Protein AF-A0A914WJX0-F1 (afdb_monomer)

Mean predicted aligned error: 14.09 Å

Sequence (145 aa):
MCEKFSFMLVVCVDRLLGIRSPLYSRKEWTKRKSCSLFLGIVVGTGLLTAFHHVSYHCFYWDICNGTQIHSKCFHVAADTWRKNEINPTPEWLRNYVRMGTTFHSLFGIFFPTIALIALNVALVRELKKRSNEPLLASEAPLHHK

Radius of gyration: 26.27 Å; Cα contacts (8 Å, |Δi|>4): 75; chains: 1; bounding box: 68×32×91 Å

Structure (mmCIF, N/CA/C/O backbone):
data_AF-A0A914WJX0-F1
#
_entry.id   AF-A0A914WJX0-F1
#
loop_
_atom_site.group_PDB
_atom_site.id
_atom_site.type_symbol
_atom_site.label_atom_id
_atom_site.label_alt_id
_atom_site.label_comp_id
_atom_site.label_asym_id
_atom_site.label_entity_id
_atom_site.label_seq_id
_atom_site.pdbx_PDB_ins_code
_atom_site.Cartn_x
_atom_site.Cartn_y
_atom_site.Cartn_z
_atom_site.occupancy
_atom_site.B_iso_or_equiv
_atom_site.auth_seq_id
_atom_site.auth_comp_id
_atom_site.auth_asym_id
_atom_site.auth_atom_id
_atom_site.pdbx_PDB_model_num
ATOM 1 N N . MET A 1 1 ? 9.143 -18.992 -2.059 1.00 45.03 1 MET A N 1
ATOM 2 C CA . MET A 1 1 ? 8.039 -18.008 -2.190 1.00 45.03 1 MET A CA 1
ATOM 3 C C . MET A 1 1 ? 6.784 -18.445 -1.417 1.00 45.03 1 MET A C 1
ATOM 5 O O . MET A 1 1 ? 6.251 -17.619 -0.691 1.00 45.03 1 MET A O 1
ATOM 9 N N . CYS A 1 2 ? 6.354 -19.719 -1.489 1.00 47.12 2 CYS A N 1
ATOM 10 C CA . CYS A 1 2 ? 5.175 -20.243 -0.764 1.00 47.12 2 CYS A CA 1
ATOM 11 C C . CYS A 1 2 ? 5.227 -20.129 0.770 1.00 47.12 2 CYS A C 1
ATOM 13 O O . CYS A 1 2 ? 4.210 -19.826 1.381 1.00 47.12 2 CYS A O 1
ATOM 15 N N . GLU A 1 3 ? 6.387 -20.321 1.403 1.00 53.09 3 GLU A N 1
ATOM 16 C CA . GLU A 1 3 ? 6.468 -20.357 2.875 1.00 53.09 3 GLU A CA 1
ATOM 17 C C . GLU A 1 3 ? 6.128 -19.007 3.535 1.00 53.09 3 GLU A C 1
ATOM 19 O O . GLU A 1 3 ? 5.399 -18.945 4.523 1.00 53.09 3 GLU A O 1
ATOM 24 N N . LYS A 1 4 ? 6.558 -17.896 2.920 1.00 52.06 4 LYS A N 1
ATOM 25 C CA . LYS A 1 4 ? 6.223 -16.538 3.385 1.00 52.06 4 LYS A CA 1
ATOM 26 C C . LYS A 1 4 ? 4.755 -16.181 3.146 1.00 52.06 4 LYS A C 1
ATOM 28 O O . LYS A 1 4 ? 4.189 -15.397 3.901 1.00 52.06 4 LYS A O 1
ATOM 33 N N . PHE A 1 5 ? 4.134 -16.765 2.120 1.00 56.78 5 PHE A N 1
ATOM 34 C CA . PHE A 1 5 ? 2.732 -16.519 1.793 1.00 56.78 5 PHE A CA 1
ATOM 35 C C . PHE A 1 5 ? 1.79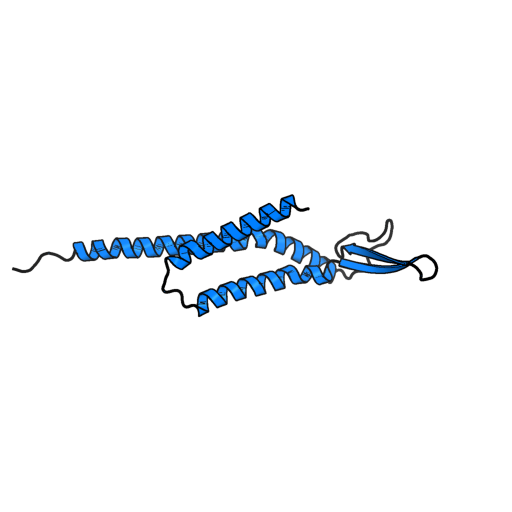4 -17.123 2.848 1.00 56.78 5 PHE A C 1
ATOM 37 O O . PHE A 1 5 ? 0.879 -16.442 3.303 1.00 56.78 5 PHE A O 1
ATOM 44 N N . SER A 1 6 ? 2.074 -18.343 3.321 1.00 62.16 6 SER A N 1
ATOM 45 C CA . SER A 1 6 ? 1.288 -18.989 4.384 1.00 62.16 6 SER A CA 1
ATOM 46 C C . SER A 1 6 ? 1.318 -18.200 5.693 1.00 62.16 6 SER A C 1
ATOM 48 O O . SER A 1 6 ? 0.281 -18.023 6.327 1.00 62.16 6 SER A O 1
ATOM 50 N N . PHE A 1 7 ? 2.481 -17.662 6.073 1.00 66.06 7 PHE A N 1
ATOM 51 C CA . PHE A 1 7 ? 2.608 -16.869 7.297 1.00 66.06 7 PHE A CA 1
ATOM 52 C C . PHE A 1 7 ? 1.821 -15.555 7.210 1.00 66.06 7 PHE A C 1
ATOM 54 O O . PHE A 1 7 ? 1.099 -15.198 8.137 1.00 66.06 7 PHE A O 1
ATOM 61 N N . MET A 1 8 ? 1.891 -14.869 6.065 1.00 64.88 8 MET A N 1
ATOM 62 C CA . MET A 1 8 ? 1.106 -13.657 5.822 1.00 64.88 8 MET A CA 1
ATOM 63 C C . MET A 1 8 ? -0.399 -13.936 5.856 1.00 64.88 8 MET A C 1
ATOM 65 O O . MET A 1 8 ? -1.139 -13.172 6.468 1.00 64.88 8 MET A O 1
ATOM 69 N N . LEU A 1 9 ? -0.861 -15.041 5.260 1.00 67.69 9 LEU A N 1
ATOM 70 C CA . LEU A 1 9 ? -2.272 -15.430 5.314 1.00 67.69 9 LEU A CA 1
ATOM 71 C C . LEU A 1 9 ? -2.733 -15.726 6.740 1.00 67.69 9 LEU A C 1
ATOM 73 O O . LEU A 1 9 ? -3.793 -15.250 7.134 1.00 67.69 9 LEU A O 1
ATOM 77 N N . VAL A 1 10 ? -1.935 -16.455 7.521 1.00 73.12 10 VAL A N 1
ATOM 78 C CA . VAL A 1 10 ? -2.249 -16.744 8.925 1.00 73.12 10 VAL A CA 1
ATOM 79 C C . VAL A 1 10 ? -2.320 -15.457 9.740 1.00 73.12 10 VAL A C 1
ATOM 81 O O . VAL A 1 10 ? -3.292 -15.267 10.460 1.00 73.12 10 VAL A O 1
ATOM 84 N N . VAL A 1 11 ? -1.377 -14.527 9.568 1.00 69.50 11 VAL A N 1
ATOM 85 C CA . VAL A 1 11 ? -1.423 -13.218 10.239 1.00 69.50 11 VAL A CA 1
ATOM 86 C C . VAL A 1 11 ? -2.651 -12.418 9.797 1.00 69.50 11 VAL A C 1
ATOM 88 O O . VAL A 1 11 ? -3.343 -11.851 10.635 1.00 69.50 11 VAL A O 1
ATOM 91 N N . CYS A 1 12 ? -2.982 -12.390 8.507 1.00 66.12 12 CYS A N 1
ATOM 92 C CA . CYS A 1 12 ? -4.174 -11.700 8.010 1.00 66.12 12 CYS A CA 1
ATOM 93 C C . CYS A 1 12 ? -5.472 -12.309 8.562 1.00 66.12 12 CYS A C 1
ATOM 95 O O . CYS A 1 12 ? -6.381 -11.567 8.930 1.00 66.12 12 CYS A O 1
ATOM 97 N N . VAL A 1 13 ? -5.559 -13.640 8.648 1.00 66.88 13 VAL A N 1
ATOM 98 C CA . VAL A 1 13 ? -6.709 -14.359 9.214 1.00 66.88 13 VAL A CA 1
ATOM 99 C C . VAL A 1 13 ? -6.795 -14.138 10.720 1.00 66.88 13 VAL A C 1
ATOM 101 O O . VAL A 1 13 ? -7.876 -13.829 11.203 1.00 66.88 13 VAL A O 1
ATOM 104 N N . ASP A 1 14 ? -5.684 -14.206 11.449 1.00 67.31 14 ASP A N 1
ATOM 105 C CA . ASP A 1 14 ? -5.622 -13.935 12.888 1.00 67.31 14 ASP A CA 1
ATOM 106 C C . ASP A 1 14 ? -6.089 -12.508 13.203 1.00 67.31 14 ASP A C 1
ATOM 108 O O . ASP A 1 14 ? -6.977 -12.299 14.029 1.00 67.31 14 ASP A O 1
ATOM 112 N N . ARG A 1 15 ? -5.612 -11.516 12.439 1.00 69.94 15 ARG A N 1
ATOM 113 C CA . ARG A 1 15 ? -6.063 -10.122 12.566 1.00 69.94 15 ARG A CA 1
ATOM 114 C C . ARG A 1 15 ? -7.527 -9.951 12.152 1.00 69.94 15 ARG A C 1
ATOM 116 O O . ARG A 1 15 ? -8.249 -9.203 12.806 1.00 69.94 15 ARG A O 1
ATOM 123 N N . LEU A 1 16 ? -8.004 -10.650 11.118 1.00 63.84 16 LEU A N 1
ATOM 124 C CA . LEU A 1 16 ? -9.410 -10.620 10.693 1.00 63.84 16 LEU A CA 1
ATOM 125 C C . LEU A 1 16 ? -10.341 -11.260 11.735 1.00 63.84 16 LEU A C 1
ATOM 127 O O . LEU A 1 16 ? -11.420 -10.729 12.002 1.00 63.84 16 LEU A O 1
ATOM 131 N N . LEU A 1 17 ? -9.928 -12.374 12.341 1.00 65.62 17 LEU A N 1
ATOM 132 C CA . LEU A 1 17 ? -10.629 -13.049 13.432 1.00 65.62 17 LEU A CA 1
ATOM 133 C C . LEU A 1 17 ? -10.595 -12.202 14.709 1.00 65.62 17 LEU A C 1
ATOM 135 O O . LEU A 1 17 ? -11.626 -12.058 15.361 1.00 65.62 17 LEU A O 1
ATOM 139 N N . GLY A 1 18 ? -9.467 -11.555 15.005 1.00 64.69 18 GLY A N 1
ATOM 140 C CA . GLY A 1 18 ? -9.311 -10.592 16.093 1.00 64.69 18 GLY A CA 1
ATOM 141 C C . GLY A 1 18 ? -10.142 -9.319 15.913 1.00 64.69 18 GLY A C 1
ATOM 142 O O . GLY A 1 18 ? -10.568 -8.735 16.901 1.00 64.69 18 GLY A O 1
ATOM 143 N N . ILE A 1 19 ? -10.442 -8.905 14.677 1.00 62.44 19 ILE A N 1
ATOM 144 C CA . ILE A 1 19 ? -11.417 -7.841 14.386 1.00 62.44 19 ILE A CA 1
ATOM 145 C C . ILE A 1 19 ? -12.852 -8.377 14.510 1.00 62.44 19 ILE A C 1
ATOM 147 O O . ILE A 1 19 ? -13.708 -7.705 15.077 1.00 62.44 19 ILE A O 1
ATOM 151 N N . ARG A 1 20 ? -13.151 -9.587 14.018 1.00 61.47 20 ARG A N 1
ATOM 152 C CA . ARG A 1 20 ? -14.512 -10.158 14.059 1.00 61.47 20 ARG A CA 1
ATOM 153 C C . ARG A 1 20 ? -14.974 -10.553 15.466 1.00 61.47 20 ARG A C 1
ATOM 155 O O . ARG A 1 20 ? -16.135 -10.324 15.787 1.00 61.47 20 ARG A O 1
ATOM 162 N N . SER A 1 21 ? -14.092 -11.099 16.298 1.00 57.53 21 SER A N 1
ATOM 163 C CA . SER A 1 21 ? -14.406 -11.614 17.640 1.00 57.53 21 SER A CA 1
ATOM 164 C C . SER A 1 21 ? -14.966 -10.550 18.618 1.00 57.53 21 SER A C 1
ATOM 166 O O . SER A 1 21 ? -16.046 -10.770 19.171 1.00 57.53 21 SER A O 1
ATOM 168 N N . PRO A 1 22 ? -14.371 -9.346 18.779 1.00 57.38 22 PRO A N 1
ATOM 169 C CA . PRO A 1 22 ? -14.929 -8.294 19.637 1.00 57.38 22 PRO A CA 1
ATOM 170 C C . PRO A 1 22 ? -16.118 -7.559 18.995 1.00 57.38 22 PRO A C 1
ATOM 172 O O . PRO A 1 22 ? -16.975 -7.033 19.704 1.00 57.38 22 PRO A O 1
ATOM 175 N N . LEU A 1 23 ? -16.207 -7.527 17.658 1.00 55.22 23 LEU A N 1
ATOM 176 C CA . LEU A 1 23 ? -17.327 -6.907 16.941 1.00 55.22 23 LEU A CA 1
ATOM 177 C C . LEU A 1 23 ? -18.600 -7.753 16.978 1.00 55.22 23 LEU A C 1
ATOM 179 O O . LEU A 1 23 ? -19.692 -7.194 16.992 1.00 55.22 23 LEU A O 1
ATOM 183 N N . TYR A 1 24 ? -18.472 -9.080 17.039 1.00 54.88 24 TYR A N 1
ATOM 184 C CA . TYR A 1 24 ? -19.607 -9.990 17.188 1.00 54.88 24 TYR A CA 1
ATOM 185 C C . TYR A 1 24 ? -20.297 -9.835 18.553 1.00 54.88 24 TYR A C 1
ATOM 187 O O . TYR A 1 24 ? -21.523 -9.857 18.633 1.00 54.88 24 TYR A O 1
ATOM 195 N N . SER A 1 25 ? -19.520 -9.589 19.616 1.00 50.06 25 SER A N 1
ATOM 196 C CA . SER A 1 25 ? -20.051 -9.254 20.947 1.00 50.06 25 SER A CA 1
ATOM 197 C C . SER A 1 25 ? -20.728 -7.870 20.973 1.00 50.06 25 SER A C 1
ATOM 199 O O . SER A 1 25 ? -21.713 -7.646 21.677 1.00 50.06 25 SER A O 1
ATOM 201 N N . ARG A 1 26 ? -20.278 -6.939 20.119 1.00 58.12 26 ARG A N 1
ATOM 202 C CA . ARG A 1 26 ? -20.842 -5.590 19.956 1.00 58.12 26 ARG A CA 1
ATOM 203 C C . ARG A 1 26 ? -21.977 -5.573 18.923 1.00 58.12 26 ARG A C 1
ATOM 205 O O . ARG A 1 26 ? -21.911 -4.874 17.913 1.00 58.12 26 ARG A O 1
ATOM 212 N N . LYS A 1 27 ? -23.045 -6.326 19.200 1.00 52.84 27 LYS A N 1
ATOM 213 C CA . LYS A 1 27 ? -24.238 -6.546 18.351 1.00 52.84 27 LYS A CA 1
ATOM 214 C C . LYS A 1 27 ? -25.008 -5.271 17.918 1.00 52.84 27 LYS A C 1
ATOM 216 O O . LYS A 1 27 ? -25.954 -5.375 17.146 1.00 52.84 27 LYS A O 1
ATOM 221 N N . GLU A 1 28 ? -24.578 -4.072 18.327 1.00 56.03 28 GLU A N 1
ATOM 222 C CA . GLU A 1 28 ? -25.140 -2.772 17.909 1.00 56.03 28 GLU A CA 1
ATOM 223 C C . GLU A 1 28 ? -24.255 -1.957 16.946 1.00 56.03 28 GLU A C 1
ATOM 225 O O . GLU A 1 28 ? -24.553 -0.799 16.645 1.00 56.03 28 GLU A O 1
ATOM 230 N N . TRP A 1 29 ? -23.161 -2.513 16.411 1.00 55.91 29 TRP A N 1
ATOM 231 C CA . TRP A 1 29 ? -22.414 -1.798 15.375 1.00 55.91 29 TRP A CA 1
ATOM 232 C C . TRP A 1 29 ? -23.175 -1.833 14.048 1.00 55.91 29 TRP A C 1
ATOM 234 O O . TRP A 1 29 ? -23.273 -2.866 13.387 1.00 55.91 29 TRP A O 1
ATOM 244 N N . THR A 1 30 ? -23.743 -0.687 13.657 1.00 62.94 30 THR A N 1
ATOM 245 C CA . THR A 1 30 ? -24.527 -0.545 12.426 1.00 62.94 30 THR A CA 1
ATOM 246 C C . THR A 1 30 ? -23.749 -1.131 11.249 1.00 62.94 30 THR A C 1
ATOM 248 O O . THR A 1 30 ? -22.599 -0.747 11.022 1.00 62.94 30 THR A O 1
ATOM 251 N N . LYS A 1 31 ? -24.377 -2.011 10.453 1.00 66.81 31 LYS A N 1
ATOM 252 C CA . LYS A 1 31 ? -23.772 -2.635 9.255 1.00 66.81 31 LYS A CA 1
ATOM 253 C C . LYS A 1 31 ? -23.024 -1.621 8.373 1.00 66.81 31 LYS A C 1
ATOM 255 O O . LYS A 1 31 ? -21.970 -1.930 7.828 1.00 66.81 31 LYS A O 1
ATOM 260 N N . ARG A 1 32 ? -23.517 -0.377 8.320 1.00 66.88 32 ARG A N 1
ATOM 261 C CA . ARG A 1 32 ? -22.904 0.767 7.627 1.00 66.88 32 ARG A CA 1
ATOM 262 C C . ARG A 1 32 ? -21.505 1.142 8.139 1.00 66.88 32 ARG A C 1
ATOM 264 O O . ARG A 1 32 ? -20.640 1.449 7.331 1.00 66.88 32 ARG A O 1
ATOM 271 N N . LYS A 1 33 ? -21.257 1.109 9.452 1.00 68.00 33 LYS A N 1
ATOM 272 C CA . LYS A 1 33 ? -19.950 1.439 10.054 1.00 68.00 33 LYS A CA 1
ATOM 273 C C . LYS A 1 33 ? -18.931 0.328 9.821 1.00 68.00 33 LYS A C 1
ATOM 275 O O . LYS A 1 33 ? -17.798 0.618 9.455 1.00 68.00 33 LYS A O 1
ATOM 280 N N . SER A 1 34 ? -19.356 -0.928 9.944 1.00 69.88 34 SER A N 1
ATOM 281 C CA . SER A 1 34 ? -18.509 -2.079 9.617 1.00 69.88 34 SER A CA 1
ATOM 282 C C . SER A 1 34 ? -18.151 -2.099 8.127 1.00 69.88 34 SER A C 1
ATOM 284 O O . SER A 1 34 ? -16.976 -2.170 7.782 1.00 69.88 34 SER A O 1
ATOM 286 N N . CYS A 1 35 ? -19.136 -1.923 7.242 1.00 72.19 35 CYS A N 1
ATOM 287 C CA . CYS A 1 35 ? -18.906 -1.834 5.800 1.00 72.19 35 CYS A CA 1
ATOM 288 C C . CYS A 1 35 ? -17.985 -0.658 5.436 1.00 72.19 35 CYS A C 1
ATOM 290 O O . CYS A 1 35 ? -17.049 -0.838 4.666 1.00 72.19 35 CYS A O 1
ATOM 292 N N . SER A 1 36 ? -18.175 0.514 6.053 1.00 72.62 36 SER A N 1
ATOM 293 C CA . SER A 1 36 ? -17.295 1.673 5.858 1.00 72.62 36 SER A CA 1
ATOM 294 C C . SER A 1 36 ? -15.851 1.406 6.289 1.00 72.62 36 SER A C 1
ATOM 296 O O . SER A 1 36 ? -14.934 1.895 5.636 1.00 72.62 36 SER A O 1
ATOM 298 N N . LEU A 1 37 ? -15.631 0.649 7.366 1.00 72.75 37 LEU A N 1
ATOM 299 C CA . LEU A 1 37 ? -14.287 0.270 7.804 1.00 72.75 37 LEU A CA 1
ATOM 300 C C . LEU A 1 37 ? -13.639 -0.723 6.845 1.00 72.75 37 LEU A C 1
ATOM 302 O O . LEU A 1 37 ? -12.497 -0.516 6.452 1.00 72.75 37 LEU A O 1
ATOM 306 N N . PHE A 1 38 ? -14.366 -1.759 6.422 1.00 74.38 38 PHE A N 1
ATOM 307 C CA . PHE A 1 38 ? -13.868 -2.703 5.420 1.00 74.38 38 PHE A CA 1
ATOM 308 C C . PHE A 1 38 ? -13.541 -2.006 4.099 1.00 74.38 38 PHE A C 1
ATOM 310 O O . PHE A 1 38 ? -12.470 -2.229 3.544 1.00 74.38 38 PHE A O 1
ATOM 317 N N . LEU A 1 39 ? -14.416 -1.114 3.631 1.00 79.31 39 LEU A N 1
ATOM 318 C CA . LEU A 1 39 ? -14.174 -0.317 2.433 1.00 79.31 39 LEU A CA 1
ATOM 319 C C . LEU A 1 39 ? -12.939 0.575 2.599 1.00 79.31 39 LEU A C 1
ATOM 321 O O . LEU A 1 39 ? -12.111 0.631 1.698 1.00 79.31 39 LEU A O 1
ATOM 325 N N . GLY A 1 40 ? -12.769 1.213 3.760 1.00 79.12 40 GLY A N 1
ATOM 326 C CA . GLY A 1 40 ? -11.576 2.002 4.069 1.00 79.12 40 GLY A CA 1
ATOM 327 C C . GLY A 1 40 ? -10.290 1.172 4.045 1.00 79.12 40 GLY A C 1
ATOM 328 O O . GLY A 1 40 ? -9.286 1.626 3.506 1.00 79.12 40 GLY A O 1
ATOM 329 N N . ILE A 1 41 ? -10.327 -0.063 4.555 1.00 78.38 41 ILE A N 1
ATOM 330 C CA . ILE A 1 41 ? -9.190 -0.992 4.493 1.00 78.38 41 ILE A CA 1
ATOM 331 C C . ILE A 1 41 ? -8.885 -1.366 3.039 1.00 78.38 41 ILE A C 1
ATOM 333 O O . ILE A 1 41 ? -7.730 -1.293 2.633 1.00 78.38 41 ILE A O 1
ATOM 337 N N . VAL A 1 42 ? -9.894 -1.732 2.242 1.00 77.56 42 VAL A N 1
ATOM 338 C CA . VAL A 1 42 ? -9.715 -2.128 0.832 1.00 77.56 42 VAL A CA 1
ATOM 339 C C . VAL A 1 42 ? -9.195 -0.965 -0.013 1.00 77.56 42 VAL A C 1
ATOM 341 O O . VAL A 1 42 ? -8.226 -1.124 -0.747 1.00 77.56 42 VAL A O 1
ATOM 344 N N . VAL A 1 43 ? -9.788 0.221 0.117 1.00 83.94 43 VAL A N 1
ATOM 345 C CA . VAL A 1 43 ? -9.353 1.416 -0.618 1.00 83.94 43 VAL A CA 1
ATOM 346 C C . VAL A 1 43 ? -7.964 1.856 -0.160 1.00 83.94 43 VAL A C 1
ATOM 348 O O . VAL A 1 43 ? -7.106 2.133 -0.993 1.00 83.94 43 VAL A O 1
ATOM 351 N N . GLY A 1 44 ? -7.713 1.877 1.150 1.00 80.44 44 GLY A N 1
ATOM 352 C CA . GLY A 1 44 ? -6.421 2.262 1.713 1.00 80.44 44 GLY A CA 1
ATOM 353 C C . GLY A 1 44 ? -5.297 1.318 1.293 1.00 80.44 44 GLY A C 1
ATOM 354 O O . GLY A 1 44 ? -4.249 1.778 0.851 1.00 80.44 44 GLY A O 1
ATOM 355 N N . THR A 1 45 ? -5.522 0.003 1.361 1.00 77.75 45 THR A N 1
ATOM 356 C CA . THR A 1 45 ? -4.554 -0.995 0.876 1.00 77.75 45 THR A CA 1
ATOM 357 C C . THR A 1 45 ? -4.371 -0.916 -0.636 1.00 77.75 45 THR A C 1
ATOM 359 O O . THR A 1 45 ? -3.233 -0.909 -1.095 1.00 77.75 45 THR A O 1
ATOM 362 N N . GLY A 1 46 ? -5.451 -0.753 -1.405 1.00 79.62 46 GLY A N 1
ATOM 363 C CA . GLY A 1 46 ? -5.394 -0.553 -2.853 1.00 79.62 46 GLY A CA 1
ATOM 364 C C . GLY A 1 46 ? -4.519 0.641 -3.239 1.00 79.62 46 GLY A C 1
ATOM 365 O O . GLY A 1 46 ? -3.553 0.475 -3.982 1.00 79.62 46 GLY A O 1
ATOM 366 N N . LEU A 1 47 ? -4.775 1.816 -2.658 1.00 81.38 47 LEU A N 1
ATOM 367 C CA . LEU A 1 47 ? -3.968 3.024 -2.872 1.00 81.38 47 LEU A CA 1
ATOM 368 C C . LEU A 1 47 ? -2.517 2.836 -2.425 1.00 81.38 47 LEU A C 1
ATOM 370 O O . LEU A 1 47 ? -1.595 3.226 -3.138 1.00 81.38 47 LEU A O 1
ATOM 374 N N . LEU A 1 48 ? -2.307 2.196 -1.272 1.00 79.00 48 LEU A N 1
ATOM 375 C CA . LEU A 1 48 ? -0.973 1.934 -0.745 1.00 79.00 48 LEU A CA 1
ATOM 376 C C . LEU A 1 48 ? -0.192 0.945 -1.611 1.00 79.00 48 LEU A C 1
ATOM 378 O O . LEU A 1 48 ? 1.024 0.979 -1.568 1.00 79.00 48 LEU A O 1
ATOM 382 N N . THR A 1 49 ? -0.848 0.079 -2.385 1.00 81.62 49 THR A N 1
ATOM 383 C CA . THR A 1 49 ? -0.193 -0.868 -3.309 1.00 81.62 49 THR A CA 1
ATOM 384 C C . THR A 1 49 ? -0.131 -0.383 -4.754 1.00 81.62 49 THR A C 1
ATOM 386 O O . THR A 1 49 ? 0.589 -0.975 -5.553 1.00 81.62 49 THR A O 1
ATOM 389 N N . ALA A 1 50 ? -0.817 0.708 -5.106 1.00 81.62 50 ALA A N 1
ATOM 390 C CA . ALA A 1 50 ? -0.852 1.227 -6.474 1.00 81.62 50 ALA A CA 1
ATOM 391 C C . ALA A 1 50 ? 0.542 1.593 -7.018 1.00 81.62 50 ALA A C 1
ATOM 393 O O . ALA A 1 50 ? 0.774 1.485 -8.223 1.00 81.62 50 ALA A O 1
ATOM 394 N N . PHE A 1 51 ? 1.505 1.930 -6.146 1.00 79.19 51 PHE A N 1
ATOM 395 C CA . PHE A 1 51 ? 2.893 2.163 -6.563 1.00 79.19 51 PHE A CA 1
ATOM 396 C C . PHE A 1 51 ? 3.528 0.932 -7.230 1.00 79.19 51 PHE A C 1
ATOM 398 O O . PHE A 1 51 ? 4.437 1.098 -8.040 1.00 79.19 51 PHE A O 1
ATOM 405 N N . HIS A 1 52 ? 3.048 -0.288 -6.955 1.00 79.81 52 HIS A N 1
ATOM 406 C CA . HIS A 1 52 ? 3.556 -1.501 -7.597 1.00 79.81 52 HIS A CA 1
ATOM 407 C C . HIS A 1 52 ? 3.289 -1.542 -9.106 1.00 79.81 52 HIS A C 1
ATOM 409 O O . HIS A 1 52 ? 4.059 -2.153 -9.843 1.00 79.81 52 HIS A O 1
ATOM 415 N N . HIS A 1 53 ? 2.243 -0.865 -9.587 1.00 79.50 53 HIS A N 1
ATOM 416 C CA . HIS A 1 53 ? 1.946 -0.794 -11.020 1.00 79.50 53 HIS A CA 1
ATOM 417 C C . HIS A 1 53 ? 2.989 0.033 -11.789 1.00 79.50 53 HIS A C 1
ATOM 419 O O . HIS A 1 53 ? 3.206 -0.168 -12.978 1.00 79.50 53 HIS A O 1
ATOM 425 N N . VAL A 1 54 ? 3.653 0.961 -11.101 1.00 78.06 54 VAL A N 1
ATOM 426 C CA . VAL A 1 54 ? 4.676 1.853 -11.664 1.00 78.06 54 VAL A CA 1
ATOM 427 C C . VAL A 1 54 ? 6.081 1.544 -11.144 1.00 78.06 54 VAL A C 1
ATOM 429 O O . VAL A 1 54 ? 7.037 2.202 -11.541 1.00 78.06 54 VAL A O 1
ATOM 432 N N . SER A 1 55 ? 6.243 0.539 -10.275 1.00 76.88 55 SER A N 1
ATOM 433 C CA . SER A 1 55 ? 7.542 0.191 -9.683 1.00 76.88 55 SER A CA 1
ATOM 434 C C . SER A 1 55 ? 8.457 -0.589 -10.624 1.00 76.88 55 SER A C 1
ATOM 436 O O . SER A 1 55 ? 9.653 -0.700 -10.349 1.00 76.88 55 SER A O 1
ATOM 438 N N . TYR A 1 56 ? 7.922 -1.131 -11.721 1.00 80.12 56 TYR A N 1
ATOM 439 C CA . TYR A 1 56 ? 8.673 -1.915 -12.697 1.00 80.12 56 TYR A CA 1
ATOM 440 C C . TYR A 1 56 ? 8.509 -1.338 -14.095 1.00 80.12 56 TYR A C 1
ATOM 442 O O . TYR A 1 56 ? 7.393 -1.144 -14.565 1.00 80.12 56 TYR A O 1
ATOM 450 N N . HIS A 1 57 ? 9.633 -1.117 -14.771 1.00 77.56 57 HIS A N 1
ATOM 451 C CA . HIS A 1 57 ? 9.645 -0.793 -16.189 1.00 77.56 57 HIS A CA 1
ATOM 452 C C . HIS A 1 57 ? 10.121 -2.023 -16.960 1.00 77.56 57 HIS A C 1
ATOM 454 O O . HIS A 1 57 ? 11.236 -2.506 -16.738 1.00 77.56 57 HIS A O 1
ATOM 460 N N . CYS A 1 58 ? 9.267 -2.558 -17.830 1.00 79.25 58 CYS A N 1
ATOM 461 C CA . CYS A 1 58 ? 9.568 -3.750 -18.614 1.00 79.25 58 CYS A CA 1
ATOM 462 C C . CYS A 1 58 ? 9.944 -3.361 -20.040 1.00 79.25 58 CYS A C 1
ATOM 464 O O . CYS A 1 58 ? 9.181 -2.697 -20.734 1.00 79.25 58 CYS A O 1
ATOM 466 N N . PHE A 1 59 ? 11.123 -3.796 -20.473 1.00 75.19 59 PHE A N 1
ATOM 467 C CA . PHE A 1 59 ? 11.550 -3.692 -21.860 1.00 75.19 59 PHE A CA 1
ATOM 468 C C . PHE A 1 59 ? 11.254 -4.995 -22.573 1.00 75.19 59 PHE A C 1
ATOM 470 O O . PHE A 1 59 ? 11.605 -6.064 -22.066 1.00 75.19 59 PHE A O 1
ATOM 477 N N . TYR A 1 60 ? 10.637 -4.884 -23.744 1.00 80.38 60 TYR A N 1
ATOM 478 C CA . TYR A 1 60 ? 10.497 -5.970 -24.697 1.00 80.38 60 TYR A CA 1
ATOM 479 C C . TYR A 1 60 ? 11.496 -5.754 -25.830 1.00 80.38 60 TYR A C 1
ATOM 481 O O . TYR A 1 60 ? 11.721 -4.624 -26.265 1.00 80.38 60 TYR A O 1
ATOM 489 N N . TRP A 1 61 ? 12.125 -6.827 -26.285 1.00 79.81 61 TRP A N 1
ATOM 490 C CA . TRP A 1 61 ? 12.905 -6.810 -27.513 1.00 79.81 61 TRP A CA 1
ATOM 491 C C . TRP A 1 61 ? 12.761 -8.147 -28.222 1.00 79.81 61 TRP A C 1
ATOM 493 O O . TRP A 1 61 ? 12.619 -9.201 -27.589 1.00 79.81 61 TRP A O 1
ATOM 503 N N . ASP A 1 62 ? 12.825 -8.086 -29.543 1.00 81.56 62 ASP A N 1
ATOM 504 C CA . ASP A 1 62 ? 12.748 -9.268 -30.381 1.00 81.56 62 ASP A CA 1
ATOM 505 C C . ASP A 1 62 ? 14.135 -9.896 -30.496 1.00 81.56 62 ASP A C 1
ATOM 507 O O . ASP A 1 62 ? 15.119 -9.245 -30.855 1.00 81.56 62 ASP A O 1
ATOM 511 N N . ILE A 1 63 ? 14.222 -11.181 -30.169 1.00 77.62 63 ILE A N 1
ATOM 512 C CA . ILE A 1 63 ? 15.398 -12.011 -30.420 1.00 77.62 63 ILE A CA 1
ATOM 513 C C . ILE A 1 63 ? 15.057 -12.956 -31.579 1.00 77.62 63 ILE A C 1
ATOM 515 O O . ILE A 1 63 ? 13.905 -13.352 -31.756 1.00 77.62 63 ILE A O 1
ATOM 519 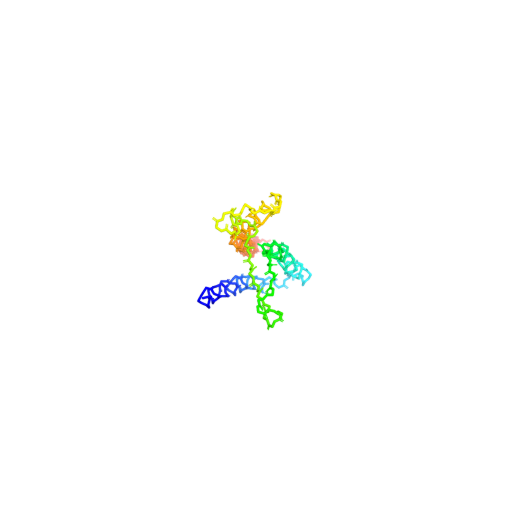N N . CYS A 1 64 ? 16.064 -13.318 -32.378 1.00 72.94 64 CYS A N 1
ATOM 520 C CA . CYS A 1 64 ? 15.930 -14.248 -33.505 1.00 72.94 64 CYS A CA 1
ATOM 521 C C . CYS A 1 64 ? 14.908 -13.789 -34.562 1.00 72.94 64 CYS A C 1
ATOM 523 O O . CYS A 1 64 ? 13.920 -14.467 -34.809 1.00 72.94 64 CYS A O 1
ATOM 525 N N . ASN A 1 65 ? 15.148 -12.643 -35.209 1.00 79.56 65 ASN A N 1
ATOM 526 C CA . ASN A 1 65 ? 14.393 -12.197 -36.392 1.00 79.56 65 ASN A CA 1
ATOM 527 C C . ASN A 1 65 ? 12.853 -12.240 -36.227 1.00 79.56 65 ASN A C 1
ATOM 529 O O . ASN A 1 65 ? 12.135 -12.664 -37.130 1.00 79.56 65 ASN A O 1
ATOM 533 N N . GLY A 1 66 ? 12.356 -11.854 -35.045 1.00 76.06 66 GLY A N 1
ATOM 534 C CA . GLY A 1 66 ? 10.922 -11.778 -34.743 1.00 76.06 66 GLY A CA 1
ATOM 535 C C . GLY A 1 66 ? 10.265 -13.085 -34.288 1.00 76.06 66 GLY A C 1
ATOM 536 O O . GLY A 1 66 ? 9.055 -13.106 -34.086 1.00 76.06 66 GLY A O 1
ATOM 537 N N . THR A 1 67 ? 11.016 -14.178 -34.097 1.00 81.44 67 THR A N 1
ATOM 538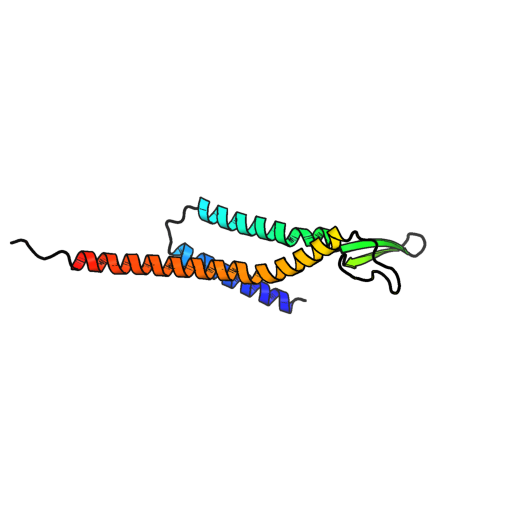 C CA . THR A 1 67 ? 10.427 -15.460 -33.666 1.00 81.44 67 THR A CA 1
ATOM 539 C C . THR A 1 67 ? 10.314 -15.600 -32.147 1.00 81.44 67 THR A C 1
ATOM 541 O O . THR A 1 67 ? 9.619 -16.502 -31.679 1.00 81.44 67 THR A O 1
ATOM 544 N N . GLN A 1 68 ? 10.998 -14.760 -31.356 1.00 80.38 68 GLN A N 1
ATOM 545 C CA . GLN A 1 68 ? 10.951 -14.838 -29.895 1.00 80.38 68 GLN A CA 1
ATOM 546 C C . GLN A 1 68 ? 10.981 -13.459 -29.224 1.00 80.38 68 GLN A C 1
ATOM 548 O O . GLN A 1 68 ? 11.991 -12.758 -29.250 1.00 80.38 68 GLN A O 1
ATOM 553 N N . ILE A 1 69 ? 9.881 -13.112 -28.552 1.00 82.75 69 ILE A N 1
ATOM 554 C CA . ILE A 1 69 ? 9.760 -11.893 -27.745 1.00 82.75 69 ILE A CA 1
ATOM 555 C C . ILE A 1 69 ? 10.338 -12.176 -26.357 1.00 82.75 69 ILE A C 1
ATOM 557 O O . ILE A 1 69 ? 9.864 -13.069 -25.652 1.00 82.75 69 ILE A O 1
ATOM 561 N N . HIS A 1 70 ? 11.352 -11.413 -25.948 1.00 82.25 70 HIS A N 1
ATOM 562 C CA . HIS A 1 70 ? 11.893 -11.460 -24.588 1.00 82.25 70 HIS A CA 1
ATOM 563 C C . HIS A 1 70 ? 11.530 -10.199 -23.821 1.00 82.25 70 HIS A C 1
ATOM 565 O O . HIS A 1 70 ? 11.632 -9.094 -24.348 1.00 82.25 70 HIS A O 1
ATOM 571 N N . SER A 1 71 ? 11.160 -10.364 -22.550 1.00 80.19 71 SER A N 1
ATOM 572 C CA . SER A 1 71 ? 10.881 -9.254 -21.639 1.00 80.19 71 SER A CA 1
ATOM 573 C C . SER A 1 71 ? 11.807 -9.289 -20.425 1.00 80.19 71 SER A C 1
ATOM 575 O O . SER A 1 71 ? 11.878 -10.310 -19.735 1.00 80.19 71 SER A O 1
ATOM 577 N N . LYS A 1 72 ? 12.461 -8.169 -20.100 1.00 79.25 72 LYS A N 1
ATOM 578 C CA . LYS A 1 72 ? 13.077 -7.962 -18.776 1.00 79.25 72 LYS A CA 1
ATOM 579 C C . LYS A 1 72 ? 12.504 -6.729 -18.106 1.00 79.25 72 LYS A C 1
ATOM 581 O O . LYS A 1 72 ? 12.439 -5.659 -18.705 1.00 79.25 72 LYS A O 1
ATOM 586 N N . CYS A 1 73 ? 12.140 -6.894 -16.840 1.00 78.19 73 CYS A N 1
ATOM 587 C CA . CYS A 1 73 ? 11.637 -5.823 -15.996 1.00 78.19 73 CYS A CA 1
ATOM 588 C C . CYS A 1 73 ? 12.731 -5.356 -15.041 1.00 78.19 73 CYS A C 1
ATOM 590 O O . CYS A 1 73 ? 13.312 -6.160 -14.311 1.00 78.19 73 CYS A O 1
ATOM 592 N N . PHE A 1 74 ? 12.990 -4.053 -15.041 1.00 77.62 74 PHE A N 1
ATOM 593 C CA . PHE A 1 74 ? 13.907 -3.415 -14.107 1.00 77.62 74 PHE A CA 1
ATOM 594 C C . PHE A 1 74 ? 13.118 -2.652 -13.054 1.00 77.62 74 PHE A C 1
ATOM 596 O O . PHE A 1 74 ? 12.098 -2.022 -13.345 1.00 77.62 74 PHE A O 1
ATOM 603 N N . HIS A 1 75 ? 13.592 -2.722 -11.811 1.00 77.38 75 HIS A N 1
ATOM 604 C CA . HIS A 1 75 ? 12.998 -1.953 -10.733 1.00 77.38 75 HIS A CA 1
ATOM 605 C C . HIS A 1 75 ? 13.305 -0.470 -10.946 1.00 77.38 75 HIS A C 1
ATOM 607 O O . HIS A 1 75 ? 14.455 -0.071 -11.145 1.00 77.38 75 HIS A O 1
ATOM 613 N N . VAL A 1 76 ? 12.272 0.359 -10.881 1.00 78.12 76 VAL A N 1
ATOM 614 C CA . VAL A 1 76 ? 12.374 1.787 -11.179 1.00 78.12 76 VAL A CA 1
ATOM 615 C C . VAL A 1 76 ? 13.286 2.510 -10.183 1.00 78.12 76 VAL A C 1
ATOM 617 O O . VAL A 1 76 ? 14.038 3.398 -10.572 1.00 78.12 76 VAL A O 1
ATOM 620 N N . ALA A 1 77 ? 13.316 2.075 -8.919 1.00 71.19 77 ALA A N 1
ATOM 621 C CA . ALA A 1 77 ? 14.219 2.632 -7.908 1.00 71.19 77 ALA A CA 1
ATOM 622 C C . ALA A 1 77 ? 15.640 2.026 -7.914 1.00 71.19 77 ALA A C 1
ATOM 624 O O . ALA A 1 77 ? 16.409 2.330 -7.006 1.00 71.19 77 ALA A O 1
ATOM 625 N N . ALA A 1 78 ? 15.988 1.161 -8.878 1.00 72.94 78 ALA A N 1
ATOM 626 C CA . ALA A 1 78 ? 17.346 0.629 -9.003 1.00 72.94 78 ALA A CA 1
ATOM 627 C C . ALA A 1 78 ? 18.310 1.707 -9.518 1.00 72.94 78 ALA A C 1
ATOM 629 O O . ALA A 1 78 ? 17.988 2.453 -10.451 1.00 72.94 78 ALA A O 1
ATOM 630 N N . ASP A 1 79 ? 19.499 1.781 -8.924 1.00 66.94 79 ASP A N 1
ATOM 631 C CA . ASP A 1 79 ? 20.503 2.790 -9.275 1.00 66.94 79 ASP A CA 1
ATOM 632 C C . ASP A 1 79 ? 21.067 2.561 -10.689 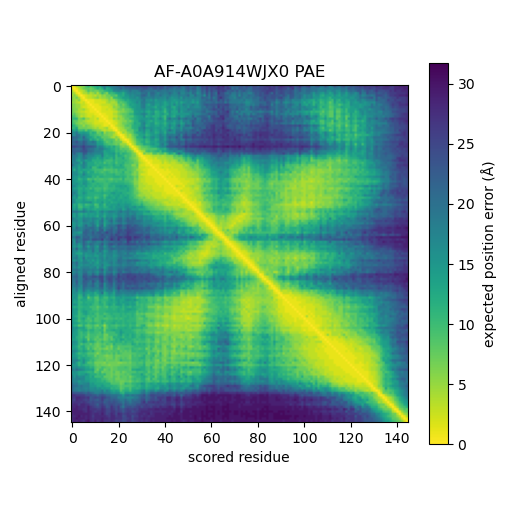1.00 66.94 79 ASP A C 1
ATOM 634 O O . ASP A 1 79 ? 21.320 3.517 -11.420 1.00 66.94 79 ASP A O 1
ATOM 638 N N . THR A 1 80 ? 21.143 1.299 -11.126 1.00 67.44 80 THR A N 1
ATOM 639 C CA . THR A 1 80 ? 21.578 0.899 -12.473 1.00 67.44 80 THR A CA 1
ATOM 640 C C . THR A 1 80 ? 20.589 -0.091 -13.099 1.00 67.44 80 THR A C 1
ATOM 642 O O . THR A 1 80 ? 20.111 -1.012 -12.436 1.00 67.44 80 THR A O 1
ATOM 645 N N . TRP A 1 81 ? 20.242 0.104 -14.378 1.00 67.94 81 TRP A N 1
ATOM 646 C CA . TRP A 1 81 ? 19.396 -0.837 -15.142 1.00 67.94 81 TRP A CA 1
ATOM 647 C C . TRP A 1 81 ? 20.235 -1.870 -15.899 1.00 67.94 81 TRP A C 1
ATOM 649 O O . TRP A 1 81 ? 19.867 -3.036 -16.002 1.00 67.94 81 TRP A O 1
ATOM 659 N N . ARG A 1 82 ? 21.421 -1.475 -16.364 1.00 68.50 82 ARG A N 1
ATOM 660 C CA . ARG A 1 82 ? 22.412 -2.340 -17.017 1.00 68.50 82 ARG A CA 1
ATOM 661 C C . ARG A 1 82 ? 23.783 -2.050 -16.411 1.00 68.50 82 ARG A C 1
ATOM 663 O O . ARG A 1 82 ? 23.969 -0.972 -15.858 1.00 68.50 82 ARG A O 1
ATOM 670 N N . LYS A 1 83 ? 24.743 -2.981 -16.536 1.00 61.75 83 LYS A N 1
ATOM 671 C CA . LYS A 1 83 ? 26.083 -2.936 -15.902 1.00 61.75 83 LYS A CA 1
ATOM 672 C C . LYS A 1 83 ? 26.875 -1.617 -16.047 1.00 61.75 83 LYS A C 1
ATOM 674 O O . LYS A 1 83 ? 27.873 -1.515 -15.359 1.00 61.75 83 LYS A O 1
ATOM 679 N N . ASN A 1 84 ? 26.456 -0.653 -16.875 1.00 62.06 84 ASN A N 1
ATOM 680 C CA . ASN A 1 84 ? 27.035 0.694 -16.993 1.00 62.06 84 ASN A CA 1
ATOM 681 C C . ASN A 1 84 ? 26.018 1.769 -17.456 1.00 62.06 84 ASN A C 1
ATOM 683 O O . ASN A 1 84 ? 26.419 2.795 -17.996 1.00 62.06 84 ASN A O 1
ATOM 687 N N . GLU A 1 85 ? 24.706 1.550 -17.296 1.00 68.81 85 GLU A N 1
ATOM 688 C CA . GLU A 1 85 ? 23.683 2.485 -17.796 1.00 68.81 85 GLU A CA 1
ATOM 689 C C . GLU A 1 85 ? 22.907 3.121 -16.638 1.00 68.81 85 GLU A C 1
ATOM 691 O O . GLU A 1 85 ? 22.251 2.427 -15.846 1.00 68.81 85 GLU A O 1
ATOM 696 N N . ILE A 1 86 ? 23.034 4.449 -16.532 1.00 65.81 86 ILE A N 1
ATOM 697 C CA . ILE A 1 86 ? 22.357 5.276 -15.529 1.00 65.81 86 ILE A CA 1
ATOM 698 C C . ILE A 1 86 ? 20.868 5.253 -15.849 1.00 65.81 86 ILE A C 1
ATOM 700 O O . ILE A 1 86 ? 20.457 5.508 -16.978 1.00 65.81 86 ILE A O 1
ATOM 704 N N . ASN A 1 87 ? 20.056 4.904 -14.857 1.00 68.94 87 ASN A N 1
ATOM 705 C CA . ASN A 1 87 ? 18.641 4.671 -15.098 1.00 68.94 87 ASN A CA 1
ATOM 706 C C . ASN A 1 87 ? 17.925 5.996 -15.504 1.00 68.94 87 ASN A C 1
ATOM 708 O O . ASN A 1 87 ? 17.965 6.965 -14.736 1.00 68.94 87 ASN A O 1
ATOM 712 N N . PRO A 1 88 ? 17.253 6.032 -16.676 1.00 71.06 88 PRO A N 1
ATOM 713 C CA . PRO A 1 88 ? 16.645 7.233 -17.261 1.00 71.06 88 PRO A CA 1
ATOM 714 C C . PRO A 1 88 ? 15.327 7.649 -16.586 1.00 71.06 88 PRO A C 1
ATOM 716 O O . PRO A 1 88 ? 14.693 8.618 -17.000 1.00 71.06 88 PRO A O 1
ATOM 719 N N . THR A 1 89 ? 14.880 6.918 -15.561 1.00 75.62 89 THR A N 1
ATOM 720 C CA . THR A 1 89 ? 13.645 7.228 -14.839 1.00 75.62 89 THR A CA 1
ATOM 721 C C . THR A 1 89 ? 13.778 8.573 -14.127 1.00 75.62 89 THR A C 1
ATOM 723 O O . THR A 1 89 ? 14.753 8.759 -13.385 1.00 75.62 89 THR A O 1
ATOM 726 N N . PRO A 1 90 ? 12.780 9.468 -14.249 1.00 78.94 90 PRO A N 1
ATOM 727 C CA . PRO A 1 90 ? 12.766 10.703 -13.486 1.00 78.94 90 PRO A CA 1
ATOM 728 C C . PRO A 1 90 ? 12.853 10.468 -11.970 1.00 78.94 90 PRO A C 1
ATOM 730 O O . PRO A 1 90 ? 12.267 9.535 -11.412 1.00 78.94 90 PRO A O 1
ATOM 733 N N . GLU A 1 91 ? 13.560 11.370 -11.292 1.00 79.81 91 GLU A N 1
ATOM 734 C CA . GLU A 1 91 ? 13.843 11.297 -9.856 1.00 79.81 91 GLU A CA 1
ATOM 735 C C . GLU A 1 91 ? 12.572 11.281 -8.992 1.00 79.81 91 GLU A C 1
ATOM 737 O O . GLU A 1 91 ? 12.488 10.527 -8.020 1.00 79.81 91 GLU A O 1
ATOM 742 N N . TRP A 1 92 ? 11.535 12.026 -9.394 1.00 78.94 92 TRP A N 1
ATOM 743 C CA . TRP A 1 92 ? 10.254 12.068 -8.680 1.00 78.94 92 TRP A CA 1
ATOM 744 C C . TRP A 1 92 ? 9.579 10.692 -8.611 1.00 78.94 92 TRP A C 1
ATOM 746 O O . TRP A 1 92 ? 9.029 10.324 -7.572 1.00 78.94 92 TRP A O 1
ATOM 756 N N . LEU A 1 93 ? 9.671 9.898 -9.683 1.00 80.81 93 LEU A N 1
ATOM 757 C CA . LEU A 1 93 ? 9.062 8.571 -9.753 1.00 8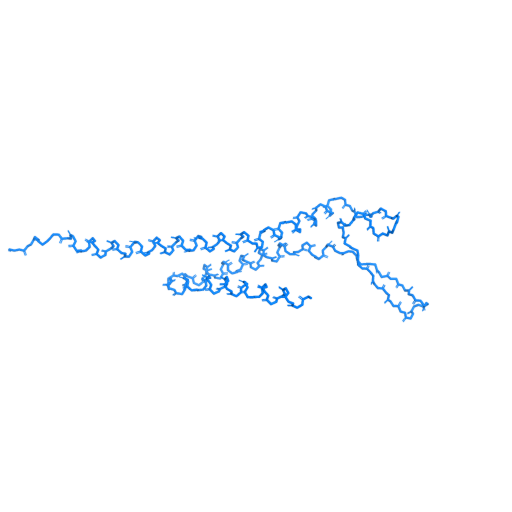0.81 93 LEU A CA 1
ATOM 758 C C . LEU A 1 93 ? 9.859 7.556 -8.928 1.00 80.81 93 LEU A C 1
ATOM 760 O O . LEU A 1 93 ? 9.281 6.724 -8.229 1.00 80.81 93 LEU A O 1
ATOM 764 N N . ARG A 1 94 ? 11.191 7.668 -8.935 1.00 80.94 94 ARG A N 1
ATOM 765 C CA . ARG A 1 94 ? 12.068 6.862 -8.074 1.00 80.94 94 ARG A CA 1
ATOM 766 C C . ARG A 1 94 ? 11.783 7.111 -6.600 1.00 80.94 94 ARG A C 1
ATOM 768 O O . ARG A 1 94 ? 11.651 6.154 -5.837 1.00 80.94 94 ARG A O 1
ATOM 775 N N . ASN A 1 95 ? 11.665 8.380 -6.211 1.00 82.31 95 ASN A N 1
ATOM 776 C CA . ASN A 1 95 ? 11.345 8.752 -4.840 1.00 82.31 95 ASN A CA 1
ATOM 777 C C . ASN A 1 95 ? 9.943 8.270 -4.452 1.00 82.31 95 ASN A C 1
ATOM 779 O O . ASN A 1 95 ? 9.778 7.687 -3.387 1.00 82.31 95 ASN A O 1
ATOM 783 N N . TYR A 1 96 ? 8.953 8.409 -5.339 1.00 82.38 96 TYR A N 1
ATOM 784 C CA . TYR A 1 96 ? 7.601 7.899 -5.110 1.00 82.38 96 TYR A CA 1
ATOM 785 C C . TYR A 1 96 ? 7.577 6.383 -4.850 1.00 82.38 96 TYR A C 1
ATOM 787 O O . TYR A 1 96 ? 7.011 5.941 -3.853 1.00 82.38 96 TYR A O 1
ATOM 795 N N . VAL A 1 97 ? 8.250 5.584 -5.685 1.00 83.62 97 VAL A N 1
ATOM 796 C CA . VAL A 1 97 ? 8.328 4.119 -5.519 1.00 83.62 97 VAL A CA 1
ATOM 797 C C . VAL A 1 97 ? 9.092 3.736 -4.247 1.00 83.62 97 VAL A C 1
ATOM 799 O O . VAL A 1 97 ? 8.667 2.836 -3.518 1.00 83.62 97 VAL A O 1
ATOM 802 N N . ARG A 1 98 ? 10.200 4.428 -3.942 1.00 83.50 98 ARG A N 1
ATOM 803 C CA . ARG A 1 98 ? 11.004 4.187 -2.732 1.00 83.50 98 ARG A CA 1
ATOM 804 C C . ARG A 1 98 ? 10.204 4.497 -1.468 1.00 83.50 98 ARG A C 1
ATOM 806 O O . ARG A 1 98 ? 10.128 3.658 -0.575 1.00 83.50 98 ARG A O 1
ATOM 813 N N . MET A 1 99 ? 9.562 5.661 -1.419 1.00 81.31 99 MET A N 1
ATOM 814 C C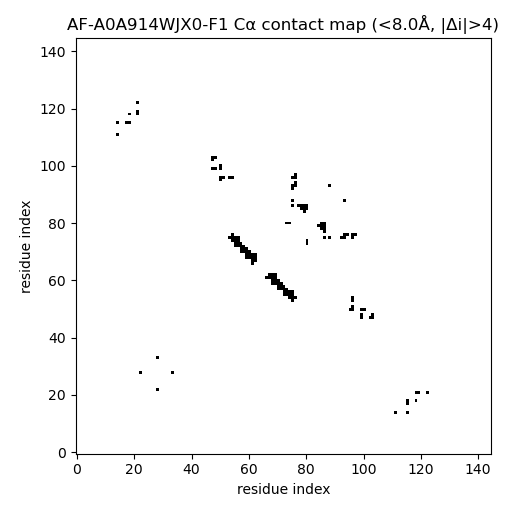A . MET A 1 99 ? 8.702 6.062 -0.307 1.00 81.31 99 MET A CA 1
ATOM 815 C C . MET A 1 99 ? 7.497 5.127 -0.173 1.00 81.31 99 MET A C 1
ATOM 817 O O . MET A 1 99 ? 7.203 4.682 0.932 1.00 81.31 99 MET A O 1
ATOM 821 N N . GLY A 1 100 ? 6.847 4.764 -1.283 1.00 84.38 100 GLY A N 1
ATOM 822 C CA . GLY A 1 100 ? 5.728 3.820 -1.306 1.00 84.38 100 GLY A CA 1
ATOM 823 C C . GLY A 1 100 ? 6.098 2.449 -0.742 1.00 84.38 100 GLY A C 1
ATOM 824 O O . GLY A 1 100 ? 5.380 1.922 0.102 1.00 84.38 100 GLY A O 1
ATOM 825 N N . THR A 1 101 ? 7.265 1.918 -1.112 1.00 84.19 101 THR A N 1
ATOM 826 C CA . THR A 1 101 ? 7.770 0.635 -0.591 1.00 84.19 101 THR A CA 1
ATOM 827 C C . THR A 1 101 ? 8.025 0.699 0.916 1.00 84.19 101 THR A C 1
ATOM 829 O O . THR A 1 101 ? 7.603 -0.190 1.661 1.00 84.19 101 THR A O 1
ATOM 832 N N . THR A 1 102 ? 8.668 1.773 1.385 1.00 82.19 102 THR A N 1
ATOM 833 C CA . THR A 1 102 ? 8.924 2.001 2.814 1.00 82.19 102 THR A CA 1
ATOM 834 C C . THR A 1 102 ? 7.620 2.116 3.596 1.00 82.19 102 THR A C 1
ATOM 836 O O . THR A 1 102 ? 7.439 1.440 4.608 1.00 82.19 102 THR A O 1
ATOM 839 N N . PHE A 1 103 ? 6.675 2.921 3.111 1.00 83.75 103 PHE A N 1
ATOM 840 C CA . PHE A 1 103 ? 5.380 3.091 3.756 1.00 83.75 103 PHE A CA 1
ATOM 841 C C . PHE A 1 103 ? 4.555 1.809 3.747 1.00 83.75 103 PHE A C 1
ATOM 843 O O . PHE A 1 103 ? 3.997 1.462 4.781 1.00 83.75 103 PHE A O 1
ATOM 850 N N . HIS A 1 104 ? 4.506 1.069 2.642 1.00 83.88 104 HIS A N 1
ATOM 851 C CA . HIS A 1 104 ? 3.804 -0.210 2.577 1.00 83.88 104 HIS A CA 1
ATOM 852 C C . HIS A 1 104 ? 4.323 -1.202 3.628 1.00 83.88 104 HIS A C 1
ATOM 854 O O . HIS A 1 104 ? 3.532 -1.796 4.359 1.00 83.88 104 HIS A O 1
ATOM 860 N N . SER A 1 105 ? 5.649 -1.310 3.760 1.00 81.88 105 SER A N 1
ATOM 861 C CA . SER A 1 105 ? 6.299 -2.159 4.764 1.00 81.88 105 SER A CA 1
ATOM 862 C C . SER A 1 105 ? 5.963 -1.736 6.201 1.00 81.88 105 SER A C 1
ATOM 864 O O . SER A 1 105 ? 5.595 -2.566 7.031 1.00 81.88 105 SER A O 1
ATOM 866 N N . LEU A 1 106 ? 6.020 -0.432 6.494 1.00 82.62 106 LEU A N 1
ATOM 867 C CA . LEU A 1 106 ? 5.726 0.095 7.828 1.00 82.62 106 LEU A CA 1
ATOM 868 C C . LEU A 1 106 ? 4.232 -0.027 8.170 1.00 82.62 106 LEU A C 1
ATOM 870 O O . LEU A 1 106 ? 3.851 -0.630 9.176 1.00 82.62 106 LEU A O 1
ATOM 874 N N . PHE A 1 107 ? 3.358 0.519 7.327 1.00 80.56 107 PHE A N 1
ATOM 875 C CA . PHE A 1 107 ? 1.920 0.547 7.583 1.00 80.56 107 PHE A CA 1
ATOM 876 C C . PHE A 1 107 ? 1.291 -0.846 7.581 1.00 80.56 107 PHE A C 1
ATOM 878 O O . PHE A 1 107 ? 0.347 -1.059 8.340 1.00 80.56 107 PHE A O 1
ATOM 885 N N . GLY A 1 108 ? 1.837 -1.805 6.825 1.00 72.88 108 GLY A N 1
ATOM 886 C CA . GLY A 1 108 ? 1.377 -3.195 6.839 1.00 72.88 108 GLY A CA 1
ATOM 887 C C . GLY A 1 108 ? 1.399 -3.838 8.231 1.00 72.88 108 GLY A C 1
ATOM 888 O O . GLY A 1 108 ? 0.572 -4.700 8.517 1.00 72.88 108 GLY A O 1
ATOM 889 N N . ILE A 1 109 ? 2.282 -3.379 9.124 1.00 75.94 109 ILE A N 1
ATOM 890 C CA . ILE A 1 109 ? 2.418 -3.895 10.494 1.00 75.94 109 ILE A CA 1
ATOM 891 C C . ILE A 1 109 ? 1.746 -2.961 11.507 1.00 75.94 109 ILE A C 1
ATOM 893 O O . ILE A 1 109 ? 0.991 -3.411 12.376 1.00 75.94 109 ILE A O 1
ATOM 897 N N . PHE A 1 110 ? 1.992 -1.652 11.410 1.00 79.69 110 PHE A N 1
ATOM 898 C CA . PHE A 1 110 ? 1.494 -0.692 12.398 1.00 79.69 110 PHE A CA 1
ATOM 899 C C . PHE A 1 110 ? -0.023 -0.513 12.334 1.00 79.69 110 PHE A C 1
ATOM 901 O O . PHE A 1 110 ? -0.681 -0.493 13.375 1.00 79.69 110 PHE A O 1
ATOM 908 N N . PHE A 1 111 ? -0.596 -0.431 11.133 1.00 75.81 111 PHE A N 1
ATOM 909 C CA . PHE A 1 111 ? -2.025 -0.188 10.955 1.00 75.81 111 PHE A CA 1
ATOM 910 C C . PHE A 1 111 ? -2.918 -1.273 11.594 1.00 75.81 111 PHE A C 1
ATOM 912 O O . PHE A 1 111 ? -3.766 -0.917 12.421 1.00 75.81 111 PHE A O 1
ATOM 919 N N . PRO A 1 112 ? -2.734 -2.585 11.321 1.00 71.69 112 PRO A N 1
ATOM 920 C CA . PRO A 1 112 ? -3.544 -3.619 11.970 1.00 71.69 112 PRO A CA 1
ATOM 921 C C . PRO A 1 112 ? -3.301 -3.699 13.485 1.00 71.69 112 PRO A C 1
ATOM 923 O O . PRO A 1 112 ? -4.212 -4.047 14.237 1.00 71.69 112 PRO A O 1
ATOM 926 N N . THR A 1 113 ? -2.100 -3.347 13.952 1.00 76.56 113 THR A N 1
ATOM 927 C CA . THR A 1 113 ? -1.750 -3.367 15.380 1.00 76.56 113 THR A CA 1
ATOM 928 C C . THR A 1 113 ? -2.461 -2.255 16.152 1.00 76.56 113 THR A C 1
ATOM 930 O O . THR A 1 113 ? -3.085 -2.521 17.179 1.00 76.56 113 THR A O 1
ATOM 933 N N . ILE A 1 114 ? -2.440 -1.022 15.640 1.00 78.62 114 ILE A N 1
ATOM 934 C CA . ILE A 1 114 ? -3.129 0.123 16.254 1.00 78.62 114 ILE A CA 1
ATOM 935 C C . ILE A 1 114 ? -4.644 -0.108 16.273 1.00 78.62 114 ILE A C 1
ATOM 937 O O . ILE A 1 114 ? -5.290 0.126 17.297 1.00 78.62 114 ILE A O 1
ATOM 941 N N . ALA A 1 115 ? -5.210 -0.620 15.174 1.00 75.00 115 ALA A N 1
ATOM 942 C CA . ALA A 1 115 ? -6.631 -0.954 15.101 1.00 75.00 115 ALA A CA 1
ATOM 943 C C . ALA A 1 115 ? -7.030 -1.983 16.173 1.00 75.00 115 ALA A C 1
ATOM 945 O O . ALA A 1 115 ? -8.044 -1.808 16.850 1.00 75.00 115 ALA A O 1
ATOM 946 N N . LEU A 1 116 ? -6.206 -3.015 16.383 1.00 72.38 116 LEU A N 1
ATOM 947 C CA . LEU A 1 116 ? -6.432 -4.019 17.419 1.00 72.38 116 LEU A CA 1
ATOM 948 C C . LEU A 1 116 ? -6.368 -3.413 18.828 1.00 72.38 116 LEU A C 1
ATOM 950 O O . LEU A 1 116 ? -7.237 -3.704 19.649 1.00 72.38 116 LEU A O 1
ATOM 954 N N . ILE A 1 117 ? -5.391 -2.552 19.121 1.00 80.69 117 ILE A N 1
ATOM 955 C CA . ILE A 1 117 ? -5.289 -1.884 20.430 1.00 80.69 117 ILE A CA 1
ATOM 956 C C . ILE A 1 117 ? -6.532 -1.024 20.688 1.00 80.69 117 ILE A C 1
ATOM 958 O O . ILE A 1 117 ? -7.146 -1.137 21.747 1.00 80.69 117 ILE A O 1
ATOM 962 N N . ALA A 1 118 ? -6.952 -0.211 19.716 1.00 79.12 118 ALA A N 1
ATOM 963 C CA . ALA A 1 118 ? -8.129 0.646 19.850 1.00 79.12 118 ALA A CA 1
ATOM 964 C C . ALA A 1 118 ? -9.417 -0.161 20.089 1.00 79.12 118 ALA A C 1
ATOM 966 O O . ALA A 1 118 ? -10.228 0.205 20.943 1.00 79.12 118 ALA A O 1
ATOM 967 N N . LEU A 1 119 ? -9.587 -1.279 19.375 1.00 72.81 119 LEU A N 1
ATOM 968 C CA . LEU A 1 119 ? -10.722 -2.188 19.555 1.00 72.81 119 LEU A CA 1
ATOM 969 C C . LEU A 1 119 ? -10.715 -2.842 20.942 1.00 72.81 119 LEU A C 1
ATOM 971 O O . LEU A 1 119 ? -11.755 -2.879 21.598 1.00 72.81 119 LEU A O 1
ATOM 975 N N . ASN A 1 120 ? -9.554 -3.294 21.419 1.00 77.44 120 ASN A N 1
ATOM 976 C CA . ASN A 1 120 ? -9.420 -3.872 22.757 1.00 77.44 120 ASN A CA 1
ATOM 977 C C . ASN A 1 120 ? -9.683 -2.842 23.864 1.00 77.44 120 ASN A C 1
ATOM 979 O O . ASN A 1 120 ? -10.407 -3.132 24.813 1.00 77.44 120 ASN A O 1
ATOM 983 N N . VAL A 1 121 ? -9.172 -1.613 23.734 1.00 80.81 121 VAL A N 1
ATOM 984 C CA . VAL A 1 121 ? -9.463 -0.524 24.684 1.00 80.81 121 VAL A CA 1
ATOM 985 C C . VAL A 1 121 ? -10.958 -0.206 24.702 1.00 80.81 121 VAL A C 1
ATOM 987 O O . VAL A 1 121 ? -11.534 -0.027 25.776 1.00 80.81 121 VAL A O 1
ATOM 990 N N . ALA A 1 122 ? -11.605 -0.155 23.535 1.00 77.00 122 ALA A N 1
ATOM 991 C CA . ALA A 1 122 ? -13.048 0.032 23.452 1.00 77.00 122 ALA A CA 1
ATOM 992 C C . ALA A 1 122 ? -13.803 -1.105 24.160 1.00 77.00 122 ALA A C 1
ATOM 994 O O . ALA A 1 122 ? -14.717 -0.822 24.927 1.00 77.00 122 ALA A O 1
ATOM 995 N N . LEU A 1 123 ? -13.386 -2.362 23.979 1.00 74.31 123 LEU A N 1
ATOM 996 C CA . LEU A 1 123 ? -13.987 -3.515 24.653 1.00 74.31 123 LEU A CA 1
ATOM 997 C C . LEU A 1 123 ? -13.882 -3.406 26.180 1.00 74.31 123 LEU A C 1
ATOM 999 O O . LEU A 1 123 ? -14.885 -3.540 26.876 1.00 74.31 123 LEU A O 1
ATOM 1003 N N . VAL A 1 124 ? -12.692 -3.104 26.704 1.00 81.19 124 VAL A N 1
ATOM 1004 C CA . VAL A 1 124 ? -12.474 -2.951 28.152 1.00 81.19 124 VAL A CA 1
ATOM 1005 C C . VAL A 1 124 ? -13.322 -1.813 28.725 1.00 81.19 124 VAL A C 1
ATOM 1007 O O . VAL A 1 124 ? -13.881 -1.952 29.812 1.00 81.19 124 VAL A O 1
ATOM 1010 N N . ARG A 1 125 ? -13.467 -0.697 27.998 1.00 78.94 125 ARG A N 1
ATOM 1011 C CA . ARG A 1 125 ? -14.330 0.420 28.422 1.00 78.94 125 ARG A CA 1
ATOM 1012 C C . ARG A 1 125 ? -15.797 0.006 28.531 1.00 78.94 125 ARG A C 1
ATOM 1014 O O . ARG A 1 125 ? -16.440 0.354 29.518 1.00 78.94 125 ARG A O 1
ATOM 1021 N N . GLU A 1 126 ? -16.310 -0.747 27.562 1.00 73.62 126 GLU A N 1
ATOM 1022 C CA . GLU A 1 126 ? -17.695 -1.236 27.589 1.00 73.62 126 GLU A CA 1
ATOM 1023 C C . GLU A 1 126 ? -17.909 -2.261 28.714 1.00 73.62 126 GLU A C 1
ATOM 1025 O O . GLU A 1 126 ? -18.900 -2.179 29.437 1.00 73.62 126 GLU A O 1
ATOM 1030 N N . LEU A 1 127 ? -16.958 -3.178 28.930 1.00 72.69 127 LEU A N 1
ATOM 1031 C CA . LEU A 1 127 ? -17.010 -4.135 30.042 1.00 72.69 127 LEU A CA 1
ATOM 1032 C C . LEU A 1 127 ? -17.005 -3.425 31.399 1.00 72.69 127 LEU A C 1
ATOM 1034 O O . LEU A 1 127 ? -17.810 -3.753 32.267 1.00 72.69 127 LEU A O 1
ATOM 1038 N N . LYS A 1 128 ? -16.158 -2.403 31.573 1.00 79.00 128 LYS A N 1
ATOM 1039 C CA . LYS A 1 128 ? -16.129 -1.598 32.800 1.00 79.00 128 LYS A CA 1
ATOM 1040 C C . LYS A 1 128 ? -17.444 -0.850 33.017 1.00 79.00 128 LYS A C 1
ATOM 1042 O O . LYS A 1 128 ? -17.945 -0.818 34.136 1.00 79.00 128 LYS A O 1
ATOM 1047 N N . LYS A 1 129 ? -18.040 -0.299 31.955 1.00 77.06 129 LYS A N 1
ATOM 1048 C CA . LYS A 1 129 ? -19.363 0.337 32.027 1.00 77.06 129 LYS A CA 1
ATOM 1049 C C . LYS A 1 129 ? -20.433 -0.660 32.486 1.00 77.06 129 LYS A C 1
ATOM 1051 O O . LYS A 1 129 ? -21.138 -0.375 33.447 1.00 77.06 129 LYS A O 1
ATOM 1056 N N . ARG A 1 130 ? -20.493 -1.845 31.866 1.00 70.62 130 ARG A N 1
ATOM 1057 C CA . ARG A 1 130 ? -21.424 -2.928 32.233 1.00 70.62 130 ARG A CA 1
ATOM 1058 C C . ARG A 1 130 ? -21.180 -3.506 33.623 1.00 70.62 130 ARG A C 1
ATOM 1060 O O . ARG A 1 130 ? -22.127 -3.993 34.210 1.00 70.62 130 ARG A O 1
ATOM 1067 N N . SER A 1 131 ? -19.953 -3.475 34.138 1.00 74.44 131 SER A N 1
ATOM 1068 C CA . SER A 1 131 ? -19.625 -3.927 35.498 1.00 74.44 131 SER A CA 1
ATOM 1069 C C . SER A 1 131 ? -20.014 -2.908 36.570 1.00 74.44 131 SER A C 1
ATOM 1071 O O . SER A 1 131 ? -20.345 -3.298 37.684 1.00 74.44 131 SER A O 1
ATOM 1073 N N . ASN A 1 132 ? -19.975 -1.614 36.250 1.00 69.19 132 ASN A N 1
ATOM 1074 C CA . ASN A 1 132 ? -20.320 -0.544 37.187 1.00 69.19 132 ASN A CA 1
ATOM 1075 C C . ASN A 1 132 ? -21.838 -0.278 37.249 1.00 69.19 132 ASN A C 1
ATOM 1077 O O . ASN A 1 132 ? -22.339 0.154 38.281 1.00 69.19 132 ASN A O 1
ATOM 1081 N N . GLU A 1 133 ? -22.576 -0.558 36.169 1.00 67.31 133 GLU A N 1
ATOM 1082 C CA . GLU A 1 133 ? -24.047 -0.459 36.101 1.00 67.31 133 GLU A CA 1
ATOM 1083 C C . GLU A 1 133 ? -24.790 -1.331 37.153 1.00 67.31 133 GLU A C 1
ATOM 1085 O O . GLU A 1 133 ? -25.674 -0.800 37.824 1.00 67.31 133 GLU A O 1
ATOM 1090 N N . PRO A 1 134 ? -24.441 -2.618 37.387 1.00 60.22 134 PRO A N 1
ATOM 1091 C CA . PRO A 1 134 ? -25.072 -3.451 38.415 1.00 60.22 134 PRO A CA 1
ATOM 1092 C C . PRO A 1 134 ? -24.647 -3.094 39.849 1.00 60.22 134 PRO A C 1
ATOM 1094 O O . PRO A 1 134 ? -25.421 -3.330 40.771 1.00 60.22 134 PRO A O 1
ATOM 1097 N N . LEU A 1 135 ? -23.466 -2.496 40.057 1.00 58.06 135 LEU A N 1
ATOM 1098 C CA . LEU A 1 135 ? -23.041 -2.004 41.378 1.00 58.06 135 LEU A CA 1
ATOM 1099 C C . LEU A 1 135 ? -23.817 -0.740 41.782 1.00 58.06 135 LEU A C 1
ATOM 1101 O O . LEU A 1 135 ? -24.316 -0.664 42.899 1.00 58.06 135 LEU A O 1
ATOM 1105 N N . LEU A 1 136 ? -24.045 0.183 40.839 1.00 58.00 136 LEU A N 1
ATOM 1106 C CA . LEU A 1 136 ? -24.895 1.364 41.053 1.00 58.00 136 LEU A CA 1
ATOM 1107 C C . LEU A 1 136 ? -26.375 1.011 41.289 1.00 58.00 136 LEU A C 1
ATOM 1109 O O . LEU A 1 136 ? -27.072 1.749 41.980 1.00 58.00 136 LEU A O 1
ATOM 1113 N N . ALA A 1 137 ? -26.859 -0.112 40.748 1.00 58.47 137 ALA A N 1
ATOM 1114 C CA . ALA A 1 137 ? -28.197 -0.630 41.045 1.00 58.47 137 ALA A CA 1
ATOM 1115 C C . ALA A 1 137 ? -28.284 -1.323 42.421 1.00 58.47 137 ALA A C 1
ATOM 1117 O O . ALA A 1 137 ? -29.366 -1.385 42.999 1.00 58.47 137 ALA A O 1
ATOM 1118 N N . SER A 1 138 ? -27.160 -1.820 42.952 1.00 53.91 138 SER A N 1
ATOM 1119 C CA . SER A 1 138 ? -27.079 -2.441 44.282 1.00 53.91 138 SER A CA 1
ATOM 1120 C C . SER A 1 138 ? -26.867 -1.428 45.416 1.00 53.91 138 SER A C 1
ATOM 1122 O O . SER A 1 138 ? -27.190 -1.741 46.558 1.00 53.91 138 SER A O 1
ATOM 1124 N N . GLU A 1 139 ? -26.339 -0.235 45.124 1.00 50.47 139 GLU A N 1
ATOM 1125 C CA . GLU A 1 139 ? -26.165 0.867 46.089 1.00 50.47 139 GLU A CA 1
ATOM 1126 C C . GLU A 1 139 ? -27.362 1.836 46.147 1.00 50.47 139 GLU A C 1
ATOM 1128 O O . GLU A 1 139 ? -27.322 2.811 46.897 1.00 50.47 139 GLU A O 1
ATOM 1133 N N . ALA A 1 140 ? -28.453 1.580 45.413 1.00 46.34 140 ALA A N 1
ATOM 1134 C CA . ALA A 1 140 ? -29.705 2.297 45.643 1.00 46.34 140 ALA A CA 1
ATOM 1135 C C . ALA A 1 140 ? -30.241 1.911 47.041 1.00 46.34 140 ALA A C 1
ATOM 1137 O O . ALA A 1 140 ? -30.576 0.745 47.265 1.00 46.34 140 ALA A O 1
ATOM 1138 N N . PRO A 1 141 ? -30.282 2.849 48.005 1.00 44.00 141 PRO A N 1
ATOM 1139 C CA . PRO A 1 141 ? -30.503 2.532 49.404 1.00 44.00 141 PRO A CA 1
ATOM 1140 C C . PRO A 1 141 ? -31.900 1.956 49.612 1.00 44.00 141 PRO A C 1
ATOM 1142 O O . PRO A 1 141 ? -32.909 2.510 49.171 1.00 44.00 141 PRO A O 1
ATOM 1145 N N . LEU A 1 142 ? -31.930 0.847 50.346 1.00 47.66 142 LEU A N 1
ATOM 1146 C CA . LEU A 1 142 ? -33.102 0.257 50.968 1.00 47.66 142 LEU A CA 1
ATOM 1147 C C . LEU A 1 142 ? -33.696 1.273 51.959 1.00 47.66 142 LEU A C 1
ATOM 1149 O O . LEU A 1 142 ? -33.404 1.245 53.149 1.00 47.66 142 LEU A O 1
ATOM 1153 N N . HIS A 1 143 ? -34.484 2.218 51.453 1.00 48.16 143 HIS A N 1
ATOM 1154 C CA . HIS A 1 143 ? -35.182 3.211 52.260 1.00 48.16 143 HIS A CA 1
ATOM 1155 C C . HIS A 1 143 ? -36.648 3.292 51.836 1.00 48.16 143 HIS A C 1
ATOM 1157 O O . HIS A 1 143 ? -37.083 4.292 51.277 1.00 48.16 143 HIS A O 1
ATOM 1163 N N . HIS A 1 144 ? -37.416 2.229 52.100 1.00 43.38 144 HIS A N 1
ATOM 1164 C CA . HIS A 1 144 ? -38.857 2.355 52.337 1.00 43.38 144 HIS A CA 1
ATOM 1165 C C . HIS A 1 144 ? -39.461 1.077 52.953 1.00 43.38 144 HIS A C 1
ATOM 1167 O O . HIS A 1 144 ? -39.836 0.157 52.228 1.00 43.38 144 HIS A O 1
ATOM 1173 N N . LYS A 1 145 ? -39.588 1.016 54.282 1.00 38.53 145 LYS A N 1
ATOM 1174 C CA . LYS A 1 145 ? -40.862 1.116 55.024 1.00 38.53 145 LYS A CA 1
ATOM 1175 C C . LYS A 1 145 ? -40.636 0.819 56.506 1.00 38.53 145 LYS A C 1
ATOM 1177 O O . LYS A 1 145 ? -39.952 -0.181 56.802 1.00 38.53 145 LYS A O 1
#

pLDDT: mean 71.16, st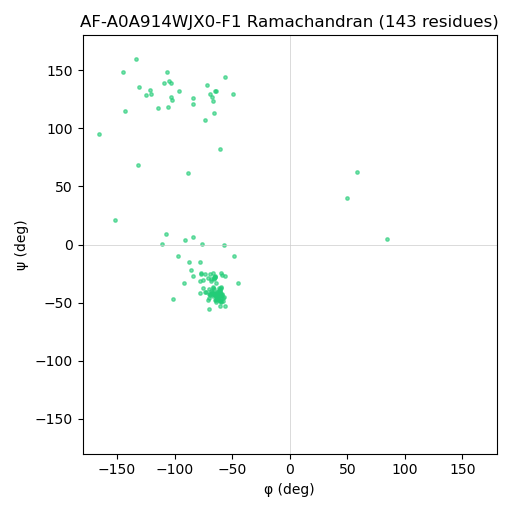d 10.73, range [38.53, 84.38]

Foldseek 3Di:
DVVVVVVLVVVVVVLVCLVVVLVVVVVPPPPVNVVVVVVCVVVVLCVLCVLVVVQWDKDWDDDDPNPDIDIDIDGQLDCDPDPPHGRPRDPVSNVVSVVSVVCCVVCVPVVSVVVSVVSVVVSVVVVVVVVVVVVVVVPPDPDDD

Solvent-accessible surface area (backbone atoms only — not comparable to full-atom values): 8465 Å² total; per-residue (Å²): 117,68,72,63,49,54,54,51,50,50,52,53,49,51,53,50,48,63,53,46,57,63,48,62,74,42,80,78,68,53,69,69,59,57,50,51,50,54,50,49,51,53,51,50,51,49,61,53,50,51,47,63,77,67,32,51,52,69,48,74,50,70,41,76,95,72,77,38,84,44,75,53,69,38,56,48,68,42,78,56,74,46,103,86,39,74,49,85,64,57,67,69,59,27,50,49,36,49,52,36,52,54,48,43,62,49,47,70,54,50,52,64,49,54,53,50,52,55,51,51,54,51,48,53,51,52,51,52,51,63,58,48,52,61,51,60,65,67,66,57,73,94,79,85,135

Nearest PDB structures (foldseek):
  8gxu-assembly1_G  TM=2.837E-01  e=2.826E+00  Thermus thermophilus HB8
  6r10-assembly1_G  TM=2.463E-01  e=1.837E+00  Thermus thermophilus HB8
  3aon-assembly1_A  TM=2.184E-01  e=2.078E+00  Enterococcus hirae
  9brq-assembly1_7  TM=1.613E-01  e=8.780E-01  Mus musculus
  6r0w-assembly1_G  TM=2.257E-01  e=3.399E+00  Thermus thermophilus HB8

Organism: NCBI:txid2011161

Secondary structure (DSSP, 8-state):
-HHHHHHHHHHHHHHHHHHHHHHHH-TTS-HHHHHHHHHHHHHHHHHHHGGGGTSEEEEEEEETTTTEEEEEEEETT-SEEETTEE--S-HHHHHHHHHHHHHHHHHHHHHHHHHHHHHHHHHHHHHHHHHHHHHHHHSS-----

=== Feature glossary ===
A reading guide for the features in this record.

Start from the sequence.

  · Sequence gives the chain of amino acids in standard one-letter code (A=alanine, C=cysteine, …, Y=tyrosine), read N→C. It is the only feature that is directly encoded by the gene; all structural features are derived from the folded form of this sequence.

Fold it, and you get atomic coordinates and the backbone conformation that goes with them.

  · Structure coordinates are given as an mmCIF _atom_site loop: one row per atom with element, residue name, chain id, sequence number, and x/y/z position in Å. Only the four main-chain atoms per residue are included here; side chains are omitted to keep the record compact.

  · Backbone dihedral angles. Every residue except chain termini has a φ (preceding-C → N → Cα → C) and a ψ (N → Cα → C → next-N). They are reported in degrees following the IUPAC sign convention. Secondary structure is essentially a statement about which (φ, ψ) basin each residue occupies.

  · Eight-state secondary structure (DSSP): H is the canonical α-helix, G the tighter 3₁₀-helix, I the wider π-helix; E/B are β-structure, T and S are turns and bends, and '-' is everything else. DSSP derives these from the pattern of main-chain N–H···O=C hydrogen bonds, not from the sequence.

  · SS3 is a coarse helix/strand/coil call (letters a/b/c) made by the P-SEA algorithm from inter-Cα distances and dihedrals. It is less detailed than DSSP but needs only Cα positions.

Summarize the fold with a handful of shape descriptors and a per-residue structural alphabet.

  · Radius of gyration (Rg) is the root-mean-square distance of Cα atoms from their centroid — a single number for overall size and compactness. A globular domain of N residues has Rg ≈ 2.2·N^0.38 Å; an extended or disordered chain has a much larger Rg. The Cα contact count is the number of residue pairs whose Cα atoms are within 8 Å and are more than four positions apart in sequence — a standard proxy for tertiary packing density. The bounding box is the smallest axis-aligned box enclosing all Cα atoms.

  · 3Di is Foldseek's structural alphabet. Each residue is assigned one of twenty discrete states based on how its Cα sits relative to its spatial (not sequential) neighbors. Aligning 3Di strings finds structural homologs roughly as well as full 3D superposition, but orders of magnitude faster.

  · Solvent-accessible surface area (SASA) is the area in Å² traced out by the centre of a 1.4 Å probe sphere (a water molecule) rolled over the protein's van der Waals surface (Shrake–Rupley / Lee–Richards construction). Buried residues have near-zero SASA; fully exposed residues can exceed 200 Å². The total SASA scales roughly with the number of surface residues.

Ask how reliable the model is.

  · For AlphaFold models, the B-factor field carries pLDDT — the model's own estimate of local accuracy on a 0–100 scale. Regions with pLDDT<50 should be treated as essentially unmodeled; they often correspond to intrinsically disordered segments.

  · For experimental (PDB) structures, the B-factor (temperature factor) quantifies the positional spread of each atom in the crystal — a combination of thermal vibration and static disorder — in units of Å². High B-factors mark flexible loops or poorly resolved regions; low B-factors mark the rigid, well-ordered core.

  · Predicted Aligned Error (PAE) is an AlphaFold confid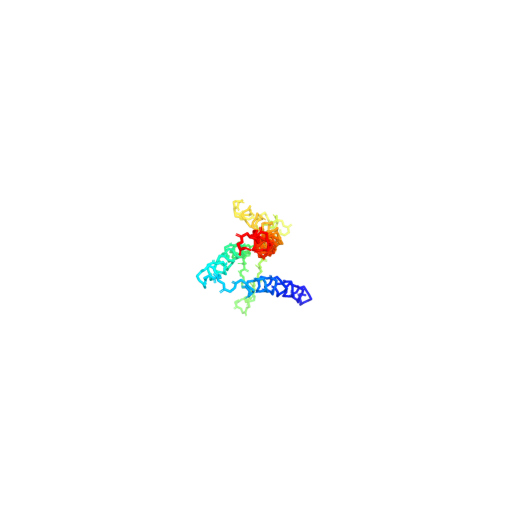ence matrix: entry (i, j) is the expected error in the position of residue j, in ångströms, when the prediction is superimposed on the true structure at residue i. Low PAE within a block of residues means that block is internally rigid and well-predicted; high PAE between two blocks means their relative placement is uncertain even if each block individually is confident.

Place it in context: what it resembles, what it is annotated as, and how it looks.

  · Structural nearest neighbors (via Foldseek easy-search vs the PDB). Reported per hit: target PDB id, E-value, and alignment TM-score. A TM-score above ~0.5 is the conventional threshold for 'same fold'.

  · Functional annotations link the protein to curated databases. InterPro entries identify conserved domains and families by matching the sequence against member-database signatures (Pfam, PROSITE, CDD, …). Gene Ontology (GO) terms describe molecular function, biological p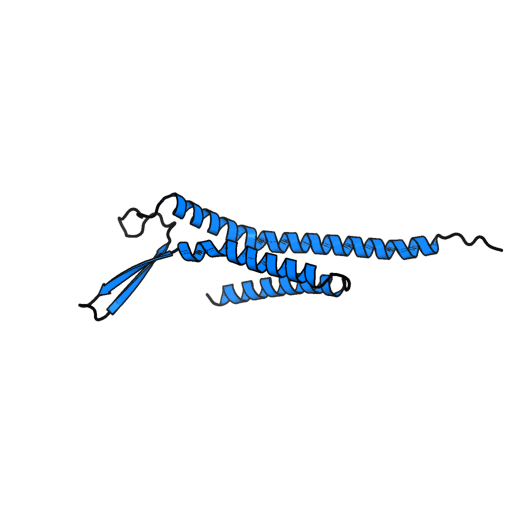rocess, and cellular component in a controlled vocabulary. CATH places the structure in a hierarchical fold classification (Class/Architecture/Topology/Homologous-superfamily). The organism is the source species.

  · The contact map is a binary N×N matrix image: pixel (i, j) is dark where Cα_i and Cα_j are within 8 Å and |i−j|>4. Because the |i−j|>4 filter removes local helical contacts, off-diagonal stripes parallel to the main diagonal indicate parallel β-sheets; stripes perpendicular to it indicate antiparallel β-sheets. The Ramachandran plot scatters every residue's (φ, ψ) pair against the sterically allowed regions. The PAE heatmap renders the predicted-aligned-error matrix.

  · Six rendered views show the 3D structure from the faces of a cube — i.e. along ±x, ±y, ±z. Rendering representation is drawn randomly per protein from cartoon (secondary-structure ribbons), sticks (backbone bonds), or molecular surface; coloring is either N→C rainbow (blue at the N-terminus through red at the C-terminus) or one color per chain.